Protein AF-A0A914UA90-F1 (afdb_monomer)

Secondary structure (DSSP, 8-state):
---------EE---TT-PPPP--STTTTT--HHHHHHHHHTT--S--HHHHHHHHHHHTT----EE---SHHHHHHHHHHHHHHHHHHHHTT---GGG-----

Structure (mmCIF, N/CA/C/O backbone):
data_AF-A0A914UA90-F1
#
_entry.id   AF-A0A914UA90-F1
#
loop_
_atom_site.group_PDB
_atom_site.id
_atom_site.type_symbol
_atom_site.label_atom_id
_atom_site.label_alt_id
_atom_site.label_comp_id
_atom_site.label_asym_id
_atom_site.label_entity_id
_atom_site.label_seq_id
_atom_site.pdbx_PDB_ins_code
_atom_site.Cartn_x
_atom_site.Cartn_y
_atom_site.Cartn_z
_atom_site.occupancy
_atom_site.B_iso_or_equiv
_atom_site.auth_seq_id
_atom_site.auth_comp_id
_atom_site.auth_asym_id
_atom_site.auth_atom_id
_atom_site.pdbx_PDB_model_num
ATOM 1 N N . MET A 1 1 ? 29.718 -12.214 -14.346 1.00 36.41 1 MET A N 1
ATOM 2 C CA . MET A 1 1 ? 28.837 -11.030 -14.385 1.00 36.41 1 MET A CA 1
ATOM 3 C C . MET A 1 1 ? 27.425 -11.565 -14.337 1.00 36.41 1 MET A C 1
ATOM 5 O O . MET A 1 1 ? 27.099 -12.407 -15.158 1.00 36.41 1 MET A O 1
ATOM 9 N N . SER A 1 2 ? 26.697 -11.234 -13.278 1.00 39.69 2 SER A N 1
ATOM 10 C CA . SER A 1 2 ? 25.425 -11.845 -12.895 1.00 39.69 2 SER A CA 1
ATOM 11 C C . SER A 1 2 ? 24.337 -11.504 -13.910 1.00 39.69 2 SER A C 1
ATOM 13 O O . SER A 1 2 ? 24.147 -10.327 -14.212 1.00 39.69 2 SER A O 1
ATOM 15 N N . ASP A 1 3 ? 23.655 -12.524 -14.425 1.00 37.38 3 ASP A N 1
ATOM 16 C CA . ASP A 1 3 ? 22.508 -12.375 -15.316 1.00 37.38 3 ASP A CA 1
ATOM 17 C C . ASP A 1 3 ? 21.419 -11.526 -14.652 1.00 37.38 3 ASP A C 1
ATOM 19 O O . ASP A 1 3 ? 20.883 -11.871 -13.598 1.00 37.38 3 ASP A O 1
ATOM 23 N N . ASN A 1 4 ? 21.077 -10.419 -15.312 1.00 40.25 4 ASN A N 1
ATOM 24 C CA . ASN A 1 4 ? 19.836 -9.684 -15.110 1.00 40.25 4 ASN A CA 1
ATOM 25 C C . ASN A 1 4 ? 18.681 -10.517 -15.685 1.00 40.25 4 ASN A C 1
ATOM 27 O O . ASN A 1 4 ? 18.121 -10.180 -16.730 1.00 40.25 4 ASN A O 1
ATOM 31 N N . SER A 1 5 ? 18.304 -11.607 -15.017 1.00 40.19 5 SER A N 1
ATOM 32 C CA . SER A 1 5 ? 16.987 -12.195 -15.235 1.00 40.19 5 SER A CA 1
ATOM 33 C C . SER A 1 5 ? 15.954 -11.223 -14.668 1.00 40.19 5 SER A C 1
ATOM 35 O O . SER A 1 5 ? 15.599 -11.251 -13.491 1.00 40.19 5 SER A O 1
ATOM 37 N N . GLY A 1 6 ? 15.516 -10.294 -15.522 1.00 39.53 6 GLY A N 1
ATOM 38 C CA . GLY A 1 6 ? 14.348 -9.469 -15.275 1.00 39.53 6 GLY A CA 1
ATOM 39 C C . GLY A 1 6 ? 13.216 -10.384 -14.834 1.00 39.53 6 GLY A C 1
ATOM 40 O O . GLY A 1 6 ? 12.756 -11.228 -15.603 1.00 39.53 6 GLY A O 1
ATOM 41 N N . ALA A 1 7 ? 12.821 -10.267 -13.568 1.00 43.25 7 ALA A N 1
ATOM 42 C CA . ALA A 1 7 ? 11.618 -10.900 -13.071 1.00 43.25 7 ALA A CA 1
ATOM 43 C C . ALA A 1 7 ? 10.460 -10.303 -13.874 1.00 43.25 7 ALA A C 1
ATOM 45 O O . ALA A 1 7 ? 10.009 -9.193 -13.595 1.00 43.25 7 ALA A O 1
ATOM 46 N N . ASN A 1 8 ? 10.062 -11.000 -14.939 1.00 49.91 8 ASN A N 1
ATOM 47 C CA . ASN A 1 8 ? 8.948 -10.621 -15.787 1.00 49.91 8 ASN A CA 1
ATOM 48 C C . ASN A 1 8 ? 7.698 -10.609 -14.911 1.00 49.91 8 ASN A C 1
ATOM 50 O O . ASN A 1 8 ? 7.177 -11.664 -14.549 1.00 49.91 8 ASN A O 1
ATOM 54 N N . PHE A 1 9 ? 7.249 -9.410 -14.546 1.00 55.19 9 PHE A N 1
ATOM 55 C CA . PHE A 1 9 ? 5.932 -9.214 -13.970 1.00 55.19 9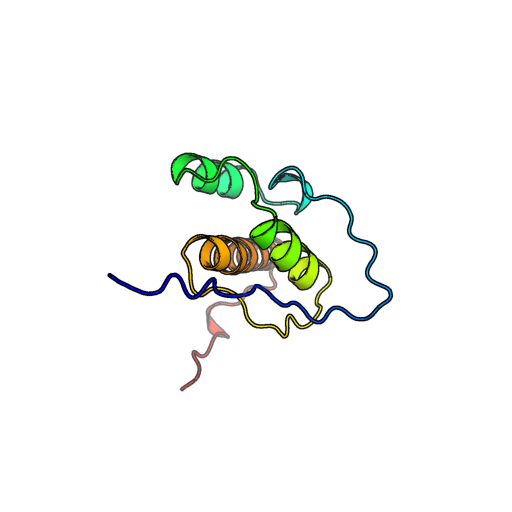 PHE A CA 1
ATOM 56 C C . PHE A 1 9 ? 4.908 -9.604 -15.039 1.00 55.19 9 PHE A C 1
ATOM 58 O O . PHE A 1 9 ? 4.719 -8.888 -16.019 1.00 55.19 9 PHE A O 1
ATOM 65 N N . GLN A 1 10 ? 4.307 -10.781 -14.884 1.00 55.31 10 GLN A N 1
ATOM 66 C CA . GLN A 1 10 ? 3.201 -11.241 -15.716 1.00 55.31 10 GLN A CA 1
ATOM 67 C C . GLN A 1 10 ? 1.995 -11.442 -14.818 1.00 55.31 10 GLN A C 1
ATOM 69 O O . GLN A 1 10 ? 1.962 -12.361 -13.992 1.00 55.31 10 GLN A O 1
ATOM 74 N N . LEU A 1 11 ? 1.021 -10.559 -14.995 1.00 58.53 11 LEU A N 1
ATOM 75 C CA . LEU A 1 11 ? -0.273 -10.652 -14.358 1.00 58.53 11 LEU A CA 1
ATOM 76 C C . LEU A 1 11 ? -1.272 -11.214 -15.363 1.00 58.53 11 LEU A C 1
ATOM 78 O O . LEU A 1 11 ? -1.441 -10.645 -16.438 1.00 58.53 11 LEU A O 1
ATOM 82 N N . HIS A 1 12 ? -1.903 -12.338 -15.024 1.00 59.72 12 HIS A N 1
ATOM 83 C CA . HIS A 1 12 ? -3.078 -12.795 -15.757 1.00 59.72 12 HIS A CA 1
ATOM 84 C C . HIS A 1 12 ? -4.278 -12.103 -15.122 1.00 59.72 12 HIS A C 1
ATOM 86 O O . HIS A 1 12 ? -4.681 -12.427 -14.007 1.00 59.72 12 HIS A O 1
ATOM 92 N N . LEU A 1 13 ? -4.765 -11.081 -15.810 1.00 57.22 13 LEU A N 1
ATOM 93 C CA . LEU A 1 13 ? -6.002 -10.392 -15.489 1.00 57.22 13 LEU A CA 1
ATOM 94 C C . LEU A 1 13 ? -7.057 -10.922 -16.453 1.00 57.22 13 LEU A C 1
ATOM 96 O O . LEU A 1 13 ? -6.760 -11.063 -17.639 1.00 57.22 13 LEU A O 1
ATOM 100 N N . ASP A 1 14 ? -8.257 -11.226 -15.961 1.00 58.19 14 ASP A N 1
ATOM 101 C CA . ASP A 1 14 ? -9.385 -11.518 -16.849 1.00 58.19 14 ASP A CA 1
ATOM 102 C C . ASP A 1 14 ? -9.590 -10.323 -17.803 1.00 58.19 14 ASP A C 1
ATOM 104 O O . ASP A 1 14 ? -9.451 -9.169 -17.383 1.00 58.19 14 ASP A O 1
ATOM 108 N N . GLU A 1 15 ? -9.872 -10.601 -19.081 1.00 53.06 15 GLU A N 1
ATOM 109 C CA . GLU A 1 15 ? -9.752 -9.671 -20.226 1.00 53.06 15 GLU A CA 1
ATOM 110 C C . GLU A 1 15 ? -10.620 -8.390 -20.144 1.00 53.06 15 GLU A C 1
ATOM 112 O O . GLU A 1 15 ? -10.423 -7.476 -20.940 1.00 53.06 15 GLU A O 1
ATOM 117 N N . ASP A 1 16 ? -11.489 -8.265 -19.137 1.00 54.47 16 ASP A N 1
ATOM 118 C CA . ASP A 1 16 ? -12.416 -7.139 -18.933 1.00 54.47 16 ASP A CA 1
ATOM 119 C C . ASP A 1 16 ? -12.016 -6.196 -17.774 1.00 54.47 16 ASP A C 1
ATOM 121 O O . ASP A 1 16 ? -12.844 -5.471 -17.217 1.00 54.47 16 ASP A O 1
ATOM 125 N N . CYS A 1 17 ? -10.751 -6.209 -17.341 1.00 53.06 17 CYS A N 1
ATOM 126 C CA . CYS A 1 17 ? -10.288 -5.313 -16.279 1.00 53.06 17 CYS A CA 1
ATOM 127 C C . CYS A 1 17 ? -10.008 -3.896 -16.808 1.00 53.06 17 CYS A C 1
ATOM 129 O O . CYS A 1 17 ? -8.891 -3.593 -17.227 1.00 53.06 17 CYS A O 1
ATOM 131 N N . GLU A 1 18 ? -10.994 -3.004 -16.721 1.00 58.19 18 GLU A N 1
ATOM 132 C CA . GLU A 1 18 ? -10.731 -1.562 -16.741 1.00 58.19 18 GLU A CA 1
ATOM 133 C C .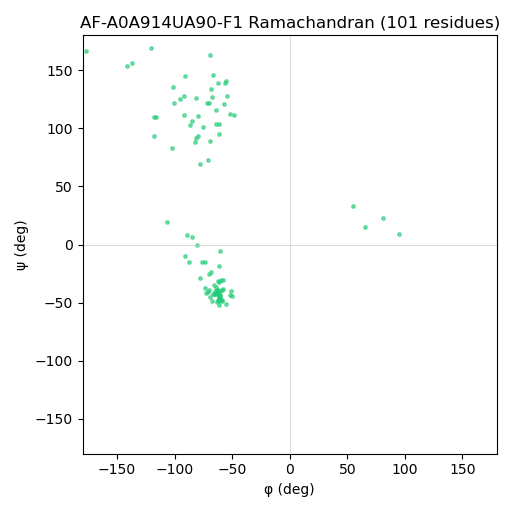 GLU A 1 18 ? -10.087 -1.167 -15.403 1.00 58.19 18 GLU A C 1
ATOM 135 O O . GLU A 1 18 ? -10.647 -1.449 -14.342 1.00 58.19 18 GLU A O 1
ATOM 140 N N . PHE A 1 19 ? -8.882 -0.587 -15.463 1.00 64.19 19 PHE A N 1
ATOM 141 C CA . PHE A 1 19 ? -8.166 -0.086 -14.290 1.00 64.19 19 PHE A CA 1
ATOM 142 C C . PHE A 1 19 ? -8.443 1.403 -14.115 1.00 64.19 19 PHE A C 1
ATOM 144 O O . PHE A 1 19 ? -8.178 2.184 -15.034 1.00 64.19 19 PHE A O 1
ATOM 151 N N . GLU A 1 20 ? -8.927 1.807 -12.942 1.00 67.19 20 GLU A N 1
ATOM 152 C CA . GLU A 1 20 ? -8.921 3.226 -12.581 1.00 67.19 20 GLU A CA 1
ATOM 153 C C . GLU A 1 20 ? -7.524 3.597 -12.059 1.00 67.19 20 GLU A C 1
ATOM 155 O O . GLU A 1 20 ? -7.008 2.944 -11.151 1.00 67.19 20 GLU A O 1
ATOM 160 N N . PRO A 1 21 ? -6.864 4.625 -12.617 1.00 66.06 21 PRO A N 1
ATOM 161 C CA . PRO A 1 21 ? -5.496 4.942 -12.232 1.00 66.06 21 PRO A CA 1
ATOM 162 C C . PRO A 1 21 ? -5.416 5.362 -10.757 1.00 66.06 21 PRO A C 1
ATOM 164 O O . PRO A 1 21 ? -5.939 6.400 -10.360 1.00 66.06 21 PRO A O 1
ATOM 167 N N . LEU A 1 22 ? -4.706 4.561 -9.958 1.00 83.44 22 LEU A N 1
ATOM 168 C CA . LEU A 1 22 ? -4.331 4.879 -8.579 1.00 83.44 22 LEU A CA 1
ATOM 169 C C . LEU A 1 22 ? -3.081 5.778 -8.588 1.00 83.44 22 LEU A C 1
ATOM 171 O O . LEU A 1 22 ? -1.949 5.290 -8.552 1.00 83.44 22 LEU A O 1
ATOM 175 N N . GLU A 1 23 ? -3.256 7.096 -8.658 1.00 86.06 23 GLU A N 1
ATOM 176 C CA . GLU A 1 23 ? -2.142 8.054 -8.696 1.00 86.06 23 GLU A CA 1
ATOM 177 C C . GLU A 1 23 ? -1.520 8.293 -7.312 1.00 86.06 23 GLU A C 1
ATOM 179 O O . GLU A 1 23 ? -0.323 8.595 -7.190 1.00 86.06 23 GLU A O 1
ATOM 184 N N . GLU A 1 24 ? -2.319 8.147 -6.255 1.00 91.19 24 GLU A N 1
ATOM 185 C CA . GLU A 1 24 ? -1.930 8.350 -4.866 1.00 91.19 24 GLU A CA 1
ATOM 186 C C . GLU A 1 24 ? -2.477 7.250 -3.948 1.00 91.19 24 GLU A C 1
ATOM 188 O O . GLU A 1 24 ? -3.500 6.622 -4.197 1.00 91.19 24 GLU A O 1
ATOM 193 N N . TYR A 1 25 ? -1.829 7.040 -2.797 1.00 90.00 25 TYR A N 1
ATOM 194 C CA . TYR A 1 25 ? -2.340 6.109 -1.778 1.00 90.00 25 TYR A CA 1
ATOM 195 C C . TYR A 1 25 ? -3.714 6.513 -1.218 1.00 90.00 25 TYR A C 1
ATOM 197 O O . TYR A 1 25 ? -4.405 5.686 -0.623 1.00 90.00 25 TYR A O 1
ATOM 205 N N . ASN A 1 26 ? -4.107 7.775 -1.396 1.00 89.38 26 ASN A N 1
ATOM 206 C CA . ASN A 1 26 ? -5.419 8.265 -0.999 1.00 89.38 26 ASN A CA 1
ATOM 207 C C . ASN A 1 26 ? -6.544 7.703 -1.885 1.00 89.38 26 ASN A C 1
ATOM 209 O O . ASN A 1 26 ? -7.659 7.540 -1.397 1.00 89.38 26 ASN A O 1
ATOM 213 N N . ASP A 1 27 ? -6.242 7.322 -3.128 1.00 88.69 27 ASP A N 1
ATOM 214 C CA . ASP A 1 27 ? -7.221 6.764 -4.072 1.00 88.69 27 ASP A CA 1
ATOM 215 C C . ASP A 1 27 ? -7.695 5.368 -3.632 1.00 88.69 27 ASP A C 1
ATOM 217 O O . ASP A 1 27 ? -8.814 4.951 -3.913 1.00 88.69 27 ASP A O 1
ATOM 221 N N . VAL A 1 28 ? -6.884 4.671 -2.825 1.00 87.44 28 VAL A N 1
ATOM 222 C CA . VAL A 1 28 ? -7.241 3.395 -2.176 1.00 87.44 28 VAL A CA 1
ATOM 223 C C . VAL A 1 28 ? -8.181 3.603 -0.973 1.00 87.44 28 VAL A C 1
ATOM 225 O O . VAL A 1 28 ? -8.778 2.656 -0.458 1.00 87.44 28 VAL A O 1
ATOM 228 N N . GLY A 1 29 ? -8.306 4.840 -0.481 1.00 89.56 29 GLY A N 1
ATOM 229 C CA . GLY A 1 29 ? -9.033 5.173 0.745 1.00 89.56 29 GLY A CA 1
ATOM 230 C C . GLY A 1 29 ? -8.232 4.926 2.027 1.00 89.56 29 GLY A C 1
ATOM 231 O O . GLY A 1 29 ? -8.820 4.735 3.095 1.00 89.56 29 GLY A O 1
ATOM 232 N N . TYR A 1 30 ? -6.897 4.899 1.948 1.00 91.94 30 TYR A N 1
ATOM 233 C CA . TYR A 1 30 ? -6.048 4.738 3.128 1.00 91.94 30 TYR A CA 1
ATOM 234 C C . TYR A 1 30 ? -6.228 5.894 4.124 1.00 91.94 30 TYR A C 1
ATOM 236 O O . TYR A 1 30 ? -6.285 7.057 3.729 1.00 91.94 30 TYR A O 1
ATOM 244 N N . PRO A 1 31 ? -6.263 5.615 5.442 1.00 90.56 31 PRO A N 1
ATOM 245 C CA . PRO A 1 31 ? -6.295 6.672 6.442 1.00 90.56 31 PRO A CA 1
ATOM 246 C C . PRO A 1 31 ? -4.980 7.463 6.429 1.00 90.56 31 PRO A C 1
ATOM 248 O O . PRO A 1 31 ? -3.906 6.880 6.271 1.00 90.56 31 PRO A O 1
ATOM 251 N N . MET A 1 32 ? -5.048 8.771 6.697 1.00 90.00 32 MET A N 1
ATOM 252 C CA . MET A 1 32 ? -3.882 9.670 6.660 1.00 90.00 32 MET A CA 1
ATOM 253 C C . MET A 1 32 ? -2.682 9.164 7.470 1.00 90.00 32 MET A C 1
ATOM 255 O O . MET A 1 32 ? -1.562 9.207 6.979 1.00 90.00 32 MET A O 1
ATOM 259 N N . GLY A 1 33 ? -2.902 8.582 8.655 1.00 91.12 33 GLY A N 1
ATOM 260 C CA . GLY A 1 33 ? -1.806 8.025 9.457 1.00 91.12 33 GLY A CA 1
ATOM 261 C C . GLY A 1 33 ? -1.057 6.866 8.780 1.00 91.12 33 GLY A C 1
ATOM 262 O O . GLY A 1 33 ? 0.145 6.714 8.979 1.00 91.12 33 GLY A O 1
ATOM 263 N N . LEU A 1 34 ? -1.732 6.061 7.949 1.00 92.75 34 LEU A N 1
ATOM 264 C CA . LEU A 1 34 ? -1.072 5.029 7.142 1.00 92.75 34 LEU A CA 1
ATOM 265 C C . LEU A 1 34 ? -0.287 5.659 5.984 1.00 92.75 34 LEU A C 1
ATOM 267 O O . LEU A 1 34 ? 0.851 5.263 5.739 1.00 92.75 34 LEU A O 1
ATOM 271 N N . ILE A 1 35 ? -0.862 6.663 5.316 1.00 93.50 35 ILE A N 1
ATOM 272 C CA . I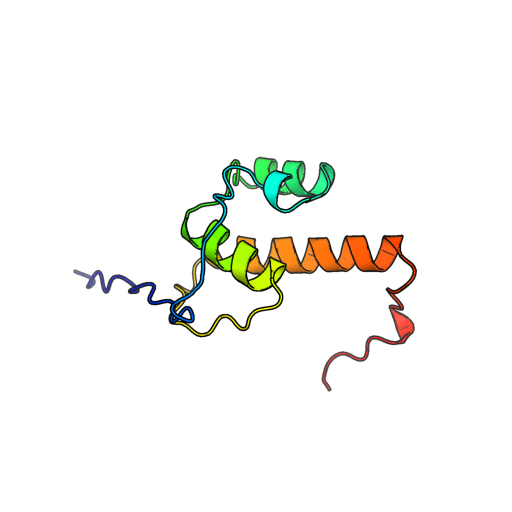LE A 1 35 ? -0.200 7.408 4.233 1.00 93.50 35 ILE A CA 1
ATOM 273 C C . ILE A 1 35 ? 1.073 8.096 4.747 1.00 93.50 35 ILE A C 1
ATOM 275 O O . ILE A 1 35 ? 2.120 8.024 4.103 1.00 93.50 35 ILE A O 1
ATOM 279 N N . ASP A 1 36 ? 1.024 8.713 5.925 1.00 94.06 36 ASP A N 1
ATOM 280 C CA . ASP A 1 36 ? 2.177 9.386 6.525 1.00 94.06 36 ASP A CA 1
ATOM 2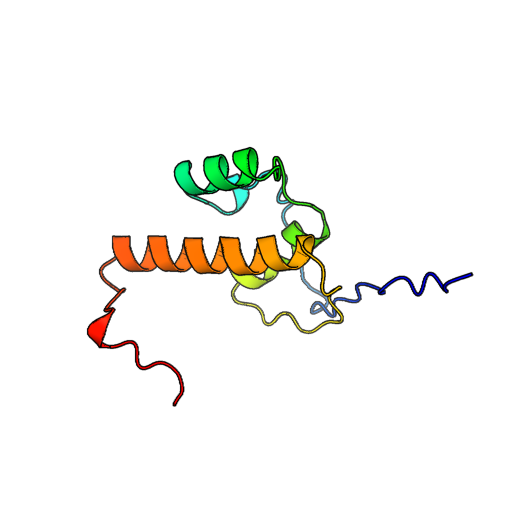81 C C . ASP A 1 36 ? 3.294 8.397 6.879 1.00 94.06 36 ASP A C 1
ATOM 283 O O . ASP A 1 36 ? 4.463 8.670 6.606 1.00 94.06 36 ASP A O 1
ATOM 287 N N . ASN A 1 37 ? 2.951 7.212 7.397 1.00 94.00 37 ASN A N 1
ATOM 288 C CA . ASN A 1 37 ? 3.927 6.147 7.643 1.00 94.00 37 ASN A CA 1
ATOM 289 C C . ASN A 1 37 ? 4.581 5.650 6.343 1.00 94.00 37 ASN A C 1
ATOM 291 O O . ASN A 1 37 ? 5.793 5.432 6.308 1.00 94.00 37 ASN A O 1
ATOM 295 N N . LEU A 1 38 ? 3.805 5.503 5.263 1.00 93.75 38 LEU A N 1
ATOM 296 C CA . LEU A 1 38 ? 4.335 5.143 3.943 1.00 93.75 38 LEU A CA 1
ATOM 297 C C . LEU A 1 38 ? 5.312 6.210 3.433 1.00 93.75 38 LEU A C 1
ATOM 299 O O . LEU A 1 38 ? 6.428 5.876 3.029 1.00 93.75 38 LEU A O 1
ATOM 303 N N . ARG A 1 39 ? 4.951 7.494 3.545 1.00 93.94 39 ARG A N 1
ATOM 304 C CA . ARG A 1 39 ? 5.812 8.625 3.163 1.00 93.94 39 ARG A CA 1
ATOM 305 C C . ARG A 1 39 ? 7.109 8.665 3.970 1.00 93.94 39 ARG A C 1
ATOM 307 O O . ARG A 1 39 ? 8.176 8.801 3.378 1.00 93.94 39 ARG A O 1
ATOM 314 N N . GLN A 1 40 ? 7.041 8.484 5.291 1.00 93.94 40 GLN A N 1
ATOM 315 C CA . GLN A 1 40 ? 8.223 8.417 6.164 1.00 93.94 40 GLN A CA 1
ATOM 316 C C . GLN A 1 40 ? 9.149 7.246 5.808 1.00 93.94 40 GLN A C 1
ATOM 318 O O . GLN A 1 40 ? 10.367 7.360 5.930 1.00 93.94 40 GLN A O 1
ATOM 323 N N . ALA A 1 41 ? 8.589 6.138 5.321 1.00 90.56 41 ALA A N 1
ATOM 324 C CA . ALA A 1 41 ? 9.348 4.981 4.854 1.00 90.56 41 ALA A CA 1
ATOM 325 C C . ALA A 1 41 ? 9.912 5.132 3.422 1.00 90.56 41 ALA A C 1
ATOM 327 O O . ALA A 1 41 ? 10.594 4.218 2.942 1.00 90.56 41 ALA A O 1
ATOM 328 N N . GLY A 1 42 ? 9.661 6.268 2.759 1.00 93.38 42 GLY A N 1
ATOM 329 C CA . GLY A 1 42 ? 10.140 6.587 1.411 1.00 93.38 42 GLY A CA 1
ATOM 330 C C . GLY A 1 42 ? 9.159 6.260 0.281 1.00 93.38 42 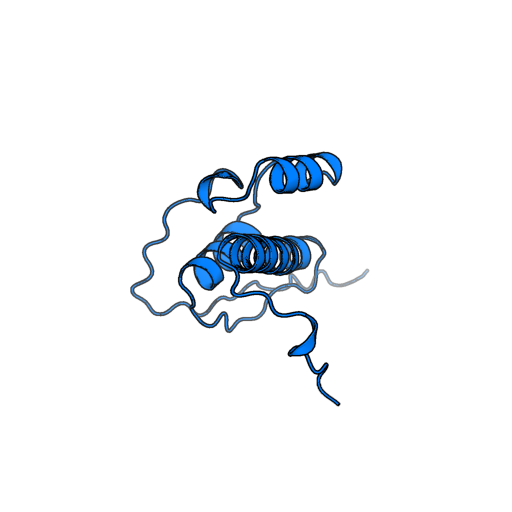GLY A C 1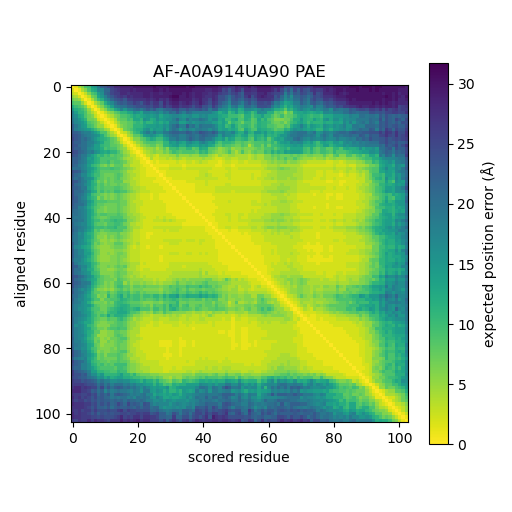
ATOM 331 O O . GLY A 1 42 ? 9.528 6.358 -0.886 1.00 93.38 42 GLY A O 1
ATOM 332 N N . PHE A 1 43 ? 7.916 5.892 0.596 1.00 91.75 43 PHE A N 1
ATOM 333 C CA . PHE A 1 43 ? 6.876 5.556 -0.380 1.00 91.75 43 PHE A CA 1
ATOM 334 C C . PHE A 1 43 ? 5.901 6.725 -0.531 1.00 91.75 43 PHE A C 1
ATOM 336 O O . PHE A 1 43 ? 4.853 6.775 0.108 1.00 91.75 43 PHE A O 1
ATOM 343 N N . ALA A 1 44 ? 6.268 7.705 -1.358 1.00 89.69 44 ALA A N 1
ATOM 344 C CA . ALA A 1 44 ? 5.458 8.908 -1.554 1.00 89.69 44 ALA A CA 1
ATOM 345 C C . ALA A 1 44 ? 4.197 8.661 -2.401 1.00 89.69 44 ALA A C 1
ATOM 347 O O . ALA A 1 44 ? 3.151 9.248 -2.122 1.00 89.69 44 ALA A O 1
ATOM 348 N N . LYS A 1 4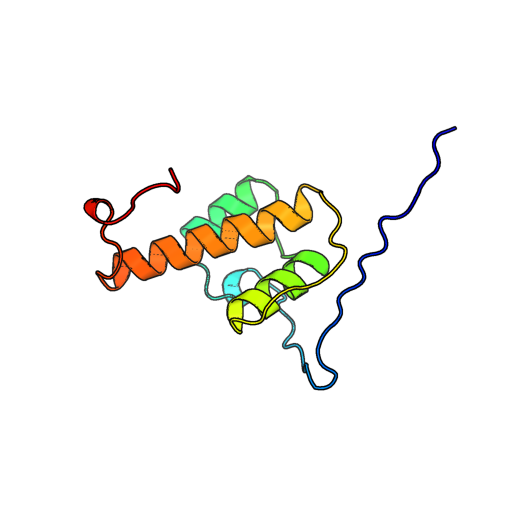5 ? 4.308 7.798 -3.419 1.00 92.00 45 LYS A N 1
ATOM 349 C CA . LYS A 1 45 ? 3.244 7.414 -4.357 1.00 92.00 45 LYS A CA 1
ATOM 350 C C . LYS A 1 45 ? 3.337 5.918 -4.680 1.00 92.00 45 LYS A C 1
ATOM 352 O O . LYS A 1 45 ? 4.440 5.371 -4.570 1.00 92.00 45 LYS A O 1
ATOM 357 N N . PRO A 1 46 ? 2.224 5.262 -5.045 1.00 92.12 46 PRO A N 1
ATOM 358 C CA . PRO A 1 46 ? 2.253 3.866 -5.443 1.00 92.12 46 PRO A CA 1
ATOM 359 C C . PRO A 1 46 ? 2.980 3.704 -6.785 1.00 92.12 46 PRO A C 1
ATOM 361 O O . PRO A 1 46 ? 2.729 4.447 -7.736 1.00 92.12 46 PRO A O 1
ATOM 364 N N . THR A 1 47 ? 3.886 2.732 -6.877 1.00 90.12 47 THR A N 1
ATOM 365 C CA . THR A 1 47 ? 4.475 2.325 -8.163 1.00 90.12 47 THR A CA 1
ATOM 366 C C . THR A 1 47 ? 3.429 1.626 -9.026 1.00 90.12 47 THR A C 1
ATOM 368 O O . THR A 1 47 ? 2.438 1.125 -8.503 1.00 90.12 47 THR A O 1
ATOM 371 N N . PHE A 1 48 ? 3.667 1.503 -10.334 1.00 84.44 48 PHE A N 1
ATOM 372 C CA . PHE A 1 48 ? 2.772 0.752 -11.226 1.00 84.44 48 PHE A CA 1
ATOM 373 C C . PHE A 1 48 ? 2.442 -0.651 -10.684 1.00 84.44 48 PHE A C 1
ATOM 375 O O . PHE A 1 48 ? 1.281 -1.044 -10.639 1.00 84.44 48 PHE A O 1
ATOM 382 N N . LEU A 1 49 ? 3.453 -1.369 -10.181 1.00 83.62 49 LEU A N 1
ATOM 383 C CA . LEU A 1 49 ? 3.270 -2.688 -9.577 1.00 83.62 49 LEU A CA 1
ATOM 384 C C . LEU A 1 49 ? 2.334 -2.640 -8.362 1.00 83.62 49 LEU A C 1
ATOM 386 O O . LEU A 1 49 ? 1.440 -3.475 -8.224 1.00 83.62 49 LEU A O 1
ATOM 390 N N . GLN A 1 50 ? 2.534 -1.664 -7.478 1.00 88.75 50 GLN A N 1
ATOM 391 C CA . GLN A 1 50 ? 1.686 -1.486 -6.306 1.00 88.75 50 GLN A CA 1
ATOM 392 C C . GLN A 1 50 ? 0.257 -1.128 -6.703 1.00 88.75 50 GLN A C 1
ATOM 394 O O . GLN A 1 50 ? -0.662 -1.707 -6.139 1.00 88.75 50 GLN A O 1
ATOM 399 N N . GLN A 1 51 ? 0.060 -0.248 -7.687 1.00 88.00 51 GLN A N 1
ATOM 400 C CA . GLN A 1 51 ? -1.265 0.112 -8.199 1.00 88.00 51 GLN A CA 1
ATOM 401 C C . GLN A 1 51 ? -2.028 -1.139 -8.643 1.00 88.00 51 GLN A C 1
ATOM 403 O O . GLN A 1 51 ? -3.121 -1.400 -8.147 1.00 88.00 51 GLN A O 1
ATOM 408 N N . THR A 1 52 ? -1.410 -1.988 -9.471 1.00 82.12 52 THR A N 1
ATOM 409 C CA . THR A 1 52 ? -2.067 -3.207 -9.957 1.00 82.12 52 THR A CA 1
ATOM 410 C C . THR A 1 52 ? -2.430 -4.166 -8.819 1.00 82.12 52 THR A C 1
ATOM 412 O O . THR A 1 52 ? -3.535 -4.709 -8.786 1.00 82.12 52 THR A O 1
ATOM 415 N N . ILE A 1 53 ? -1.517 -4.367 -7.862 1.00 85.88 53 ILE A N 1
ATOM 416 C CA . ILE A 1 53 ? -1.754 -5.229 -6.695 1.00 85.88 53 ILE A CA 1
ATOM 417 C C . ILE A 1 53 ? -2.900 -4.674 -5.834 1.00 85.88 53 ILE A C 1
ATOM 419 O O . ILE A 1 53 ? -3.820 -5.412 -5.473 1.00 85.88 53 ILE A O 1
ATOM 423 N N . LEU A 1 54 ? -2.850 -3.380 -5.509 1.00 88.88 54 LEU A N 1
ATOM 424 C CA . LEU A 1 54 ? -3.826 -2.696 -4.660 1.00 88.88 54 LEU A CA 1
ATOM 425 C C . LEU A 1 54 ? -5.215 -2.698 -5.287 1.00 88.88 54 LEU A C 1
ATOM 427 O O . LEU A 1 54 ? -6.194 -2.932 -4.584 1.00 88.88 54 LEU A O 1
ATOM 431 N N . GLU A 1 55 ? -5.305 -2.526 -6.599 1.00 84.94 55 GLU A N 1
ATOM 432 C CA . GLU A 1 55 ? -6.575 -2.565 -7.308 1.00 84.94 55 GLU A CA 1
ATOM 433 C C . GLU A 1 55 ? -7.179 -3.974 -7.372 1.00 84.94 55 GLU A C 1
ATOM 435 O O . GLU A 1 55 ? -8.388 -4.148 -7.189 1.00 84.94 55 GLU A O 1
ATOM 440 N N . CYS A 1 56 ? -6.354 -5.007 -7.568 1.00 81.38 56 CYS A N 1
ATOM 441 C CA . CYS A 1 56 ? -6.821 -6.393 -7.506 1.00 81.38 56 CYS A CA 1
ATOM 442 C C . CYS A 1 56 ? -7.385 -6.723 -6.120 1.00 81.38 56 CYS A C 1
ATOM 444 O O . CYS A 1 56 ? -8.495 -7.249 -6.011 1.00 81.38 56 CYS A O 1
ATOM 446 N N . MET A 1 57 ? -6.658 -6.363 -5.059 1.00 85.44 57 MET A N 1
ATOM 447 C CA . MET A 1 57 ? -7.104 -6.597 -3.684 1.00 85.44 57 MET A CA 1
ATOM 448 C C . MET A 1 57 ? -8.333 -5.754 -3.324 1.00 85.44 57 MET A C 1
ATOM 450 O O . MET A 1 57 ? -9.282 -6.289 -2.753 1.00 85.44 57 MET A O 1
ATOM 454 N N . GLY A 1 58 ? -8.354 -4.475 -3.716 1.00 83.56 58 GLY A N 1
ATOM 455 C CA . GLY A 1 58 ? -9.483 -3.553 -3.554 1.00 83.56 58 GLY A CA 1
ATOM 456 C C . GLY A 1 58 ? -10.788 -4.121 -4.104 1.00 83.56 58 GLY A C 1
ATOM 457 O O . GLY A 1 58 ? -11.817 -4.098 -3.429 1.00 83.56 58 GLY A O 1
ATOM 458 N N . ASN A 1 59 ? -10.707 -4.733 -5.284 1.00 8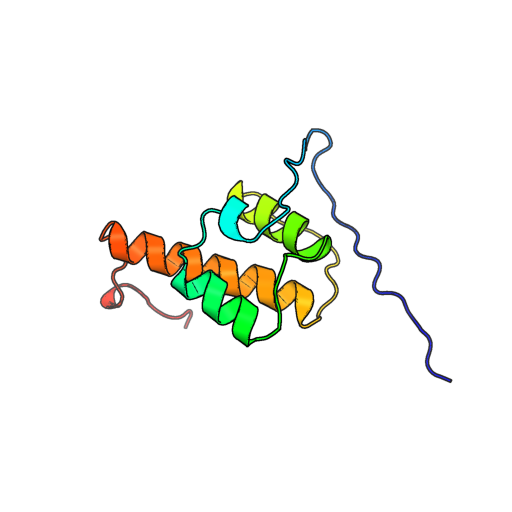0.06 59 ASN A N 1
ATOM 459 C CA . ASN A 1 59 ? -11.824 -5.386 -5.962 1.00 80.06 59 ASN A CA 1
ATOM 460 C C . ASN A 1 59 ? -12.076 -6.837 -5.507 1.00 80.06 59 ASN A C 1
ATOM 462 O O . ASN A 1 59 ? -12.914 -7.523 -6.088 1.00 80.06 59 ASN A O 1
ATOM 466 N N . LYS A 1 60 ? -11.376 -7.321 -4.470 1.00 78.44 60 LYS A N 1
ATOM 467 C CA . LYS A 1 60 ? -11.460 -8.700 -3.946 1.00 78.44 60 LYS A CA 1
ATOM 468 C C . LYS A 1 60 ? -11.199 -9.777 -5.005 1.00 78.44 60 LYS A C 1
ATOM 470 O O . LYS A 1 60 ? -11.772 -10.865 -4.947 1.00 78.44 60 LYS A O 1
ATOM 475 N N . ARG A 1 61 ? -10.331 -9.476 -5.969 1.00 75.12 61 ARG A N 1
ATOM 476 C CA . ARG A 1 61 ? -9.931 -10.398 -7.032 1.00 75.12 61 ARG A CA 1
ATOM 477 C C . ARG A 1 61 ? -8.699 -11.189 -6.611 1.00 75.12 61 ARG A C 1
ATOM 479 O O . ARG A 1 61 ? -7.822 -10.682 -5.909 1.00 75.12 61 ARG A O 1
ATOM 486 N N . CYS A 1 62 ? -8.629 -12.445 -7.043 1.00 68.00 62 CYS A N 1
ATOM 487 C CA . CYS A 1 62 ? -7.435 -13.256 -6.852 1.00 68.00 62 CYS A CA 1
ATOM 488 C C . CYS A 1 62 ? -6.314 -12.726 -7.747 1.00 68.00 62 CYS A C 1
ATOM 490 O O . CYS A 1 62 ? -6.452 -12.687 -8.965 1.00 68.00 62 CYS A O 1
ATOM 492 N N . LEU A 1 63 ? -5.192 -12.350 -7.138 1.00 70.31 63 LEU A N 1
ATOM 493 C CA . LEU A 1 63 ? -3.976 -12.030 -7.868 1.00 70.31 63 LEU A CA 1
ATOM 494 C C . LEU A 1 63 ? -3.215 -13.333 -8.138 1.00 70.31 63 LEU A C 1
ATOM 496 O O . LEU A 1 63 ? -2.629 -13.908 -7.220 1.00 70.31 63 LEU A O 1
ATOM 500 N N . VAL A 1 64 ? -3.228 -13.806 -9.384 1.00 69.56 64 VAL A N 1
ATOM 501 C CA . VAL A 1 64 ? -2.446 -14.973 -9.812 1.00 69.56 64 VAL A CA 1
ATOM 502 C C . VAL A 1 64 ? -1.427 -14.510 -10.847 1.00 69.56 64 VAL A C 1
ATOM 504 O O . VAL A 1 64 ? -1.773 -14.120 -11.960 1.00 69.56 64 VAL A O 1
ATOM 507 N N . GLY A 1 65 ? -0.150 -14.514 -10.474 1.00 67.56 65 GLY A N 1
ATOM 508 C CA . GLY A 1 65 ? 0.902 -14.046 -11.366 1.00 67.56 65 GLY A CA 1
ATOM 509 C C . GLY A 1 65 ? 2.299 -14.195 -10.789 1.00 67.56 65 GLY A C 1
ATOM 510 O O . GLY A 1 65 ? 2.487 -14.409 -9.590 1.00 67.56 65 GLY A O 1
ATOM 511 N N . ASN A 1 66 ? 3.288 -14.045 -11.666 1.00 70.31 66 ASN A N 1
ATOM 512 C CA . ASN A 1 66 ? 4.688 -13.964 -11.269 1.00 70.31 66 ASN A CA 1
ATOM 513 C C . ASN A 1 66 ? 4.981 -12.538 -10.811 1.00 70.31 66 ASN A C 1
ATOM 515 O O . ASN A 1 66 ? 5.314 -11.666 -11.612 1.00 70.31 66 ASN A O 1
ATOM 519 N N . VAL A 1 67 ? 4.828 -12.295 -9.511 1.00 67.88 67 VAL A N 1
ATOM 520 C CA . VAL A 1 67 ? 5.162 -11.008 -8.900 1.00 67.88 67 VAL A CA 1
ATOM 521 C C . VAL A 1 67 ? 6.611 -11.047 -8.413 1.00 67.88 67 VAL A C 1
ATOM 523 O O . VAL A 1 67 ? 6.972 -11.970 -7.677 1.00 67.88 67 VAL A O 1
ATOM 526 N N . PRO A 1 68 ? 7.460 -10.068 -8.780 1.00 71.25 68 PRO A N 1
ATOM 527 C CA . PRO A 1 68 ? 8.810 -9.981 -8.244 1.00 71.25 68 PRO A CA 1
ATOM 528 C C . PRO A 1 68 ? 8.782 -9.966 -6.713 1.00 71.25 68 PRO A C 1
ATOM 530 O O . PRO A 1 68 ? 8.094 -9.144 -6.106 1.00 71.25 68 PRO A O 1
ATOM 533 N N . HIS A 1 69 ? 9.551 -10.848 -6.072 1.00 70.94 69 HIS A N 1
ATOM 534 C CA . HIS A 1 69 ? 9.655 -10.884 -4.613 1.00 70.94 69 HIS A CA 1
ATOM 535 C C . HIS A 1 69 ? 10.583 -9.766 -4.114 1.00 70.94 69 HIS A C 1
ATOM 537 O O . HIS A 1 69 ? 11.705 -9.999 -3.660 1.00 70.94 69 HIS A O 1
ATOM 543 N N . ASN A 1 70 ? 10.126 -8.524 -4.239 1.00 81.38 70 ASN A N 1
ATOM 544 C CA . ASN A 1 70 ? 10.866 -7.331 -3.862 1.00 81.38 70 ASN A CA 1
ATOM 545 C C . ASN A 1 70 ? 10.113 -6.516 -2.798 1.00 81.38 70 ASN A C 1
ATOM 547 O O . ASN A 1 70 ? 8.944 -6.754 -2.487 1.00 81.38 70 ASN A O 1
ATOM 551 N N . ARG A 1 71 ? 10.816 -5.531 -2.232 1.00 82.44 71 ARG A N 1
ATOM 552 C CA . ARG A 1 71 ? 10.263 -4.614 -1.227 1.00 82.44 71 ARG A CA 1
ATOM 553 C C . ARG A 1 71 ? 9.033 -3.858 -1.746 1.00 82.44 71 ARG A C 1
ATOM 555 O O . ARG A 1 71 ? 8.154 -3.531 -0.961 1.00 82.44 71 ARG A O 1
ATOM 562 N N . ASP A 1 72 ? 8.970 -3.604 -3.049 1.00 84.75 72 ASP A N 1
ATOM 563 C CA . ASP A 1 72 ? 7.900 -2.837 -3.681 1.00 84.75 72 ASP A CA 1
ATOM 564 C C . ASP A 1 72 ? 6.553 -3.576 -3.635 1.00 84.75 72 ASP A C 1
ATOM 566 O O . ASP A 1 72 ? 5.563 -3.029 -3.151 1.00 84.75 72 ASP A O 1
ATOM 570 N N . ALA A 1 73 ? 6.540 -4.858 -4.016 1.00 85.88 73 ALA A N 1
ATOM 571 C CA . ALA A 1 73 ? 5.365 -5.722 -3.914 1.00 85.88 73 ALA A CA 1
ATOM 572 C C . ALA A 1 73 ? 4.930 -5.939 -2.455 1.00 85.88 73 ALA A C 1
ATOM 574 O O . ALA A 1 73 ? 3.742 -5.885 -2.138 1.00 85.88 73 ALA A O 1
ATOM 575 N N . GLN A 1 74 ? 5.893 -6.139 -1.546 1.00 89.75 74 GLN A N 1
ATOM 576 C CA . GLN A 1 74 ? 5.614 -6.325 -0.116 1.00 89.75 74 GLN A CA 1
ATOM 577 C C . GLN A 1 74 ? 4.866 -5.134 0.489 1.00 89.75 74 GLN A C 1
ATOM 579 O O . GLN A 1 74 ? 3.954 -5.331 1.289 1.00 89.75 74 GLN A O 1
ATOM 584 N N . VAL A 1 75 ? 5.214 -3.907 0.092 1.00 93.50 75 VAL A N 1
ATOM 585 C CA . VAL A 1 75 ? 4.533 -2.698 0.573 1.00 93.50 75 VAL A CA 1
ATOM 586 C C . VAL A 1 75 ? 3.064 -2.688 0.165 1.00 93.50 75 VAL A C 1
ATOM 588 O O . VAL A 1 75 ? 2.225 -2.370 1.008 1.00 93.50 75 VAL A O 1
ATOM 591 N N . ALA A 1 76 ? 2.721 -3.089 -1.063 1.00 90.69 76 ALA A N 1
ATOM 592 C CA . ALA A 1 76 ? 1.322 -3.173 -1.485 1.00 90.69 76 ALA A CA 1
ATOM 593 C C . ALA A 1 76 ? 0.529 -4.170 -0.626 1.00 90.69 76 ALA A C 1
ATOM 595 O O . ALA A 1 76 ? -0.485 -3.796 -0.038 1.00 90.69 76 ALA A O 1
ATOM 596 N N . TYR A 1 77 ? 1.022 -5.405 -0.476 1.00 89.31 77 TYR A N 1
ATOM 597 C CA . TYR A 1 77 ? 0.335 -6.433 0.315 1.00 89.31 77 TYR A CA 1
ATOM 598 C C . TYR A 1 77 ? 0.180 -6.039 1.788 1.00 89.31 77 TYR A C 1
ATOM 600 O O . TYR A 1 77 ? -0.907 -6.137 2.357 1.00 89.31 77 TYR A O 1
ATOM 608 N N . VAL A 1 78 ? 1.266 -5.575 2.414 1.00 93.06 78 VAL A N 1
ATOM 609 C CA . VAL A 1 78 ? 1.279 -5.250 3.846 1.00 93.06 78 VAL A CA 1
ATOM 610 C C . VAL A 1 78 ? 0.436 -4.011 4.133 1.00 93.06 78 VAL A C 1
ATOM 612 O O . VAL A 1 78 ? -0.354 -4.028 5.075 1.00 93.06 78 VAL A O 1
ATOM 615 N N . SER A 1 79 ? 0.560 -2.949 3.330 1.00 94.62 79 SER A N 1
ATOM 616 C CA . SER A 1 79 ? -0.231 -1.729 3.542 1.00 94.62 79 SER A CA 1
ATOM 617 C C . SER A 1 79 ? -1.731 -1.996 3.410 1.00 94.62 79 SER A C 1
ATOM 619 O O . SER A 1 79 ? -2.503 -1.518 4.242 1.00 94.62 79 SER A O 1
ATOM 621 N N . TYR A 1 80 ? -2.139 -2.834 2.453 1.00 92.88 80 TYR A N 1
ATOM 622 C CA . TYR A 1 80 ? -3.546 -3.173 2.263 1.00 92.88 80 TYR A CA 1
ATOM 623 C C . TYR A 1 80 ? -4.088 -4.057 3.391 1.00 92.88 80 TYR A C 1
ATOM 625 O O . TYR A 1 80 ? -5.176 -3.810 3.911 1.00 92.88 80 TYR A O 1
ATOM 633 N N . ALA A 1 81 ? -3.310 -5.043 3.851 1.00 91.19 81 ALA A N 1
ATOM 634 C CA . ALA A 1 81 ? -3.686 -5.861 5.004 1.00 91.19 81 ALA A CA 1
ATOM 635 C C . ALA A 1 81 ? -3.855 -5.016 6.281 1.00 91.19 81 ALA A C 1
ATOM 637 O O . ALA A 1 81 ? -4.799 -5.218 7.049 1.00 91.19 81 ALA A O 1
ATOM 638 N N . VAL A 1 82 ? -2.974 -4.031 6.497 1.00 91.56 82 VAL A N 1
ATOM 639 C CA . VAL A 1 82 ? -3.093 -3.070 7.605 1.00 91.56 82 VAL A CA 1
ATOM 640 C C . VAL A 1 82 ? -4.348 -2.209 7.448 1.00 91.56 82 VAL A C 1
ATOM 642 O O . VAL A 1 82 ? -5.069 -2.006 8.426 1.00 91.56 82 VAL A O 1
ATOM 645 N N . PHE A 1 83 ? -4.643 -1.733 6.239 1.00 92.00 83 PHE A N 1
ATOM 646 C CA . PHE A 1 83 ? -5.850 -0.962 5.951 1.00 92.00 83 PHE A CA 1
ATOM 647 C C . PHE A 1 83 ? -7.135 -1.738 6.275 1.00 92.00 83 PHE A C 1
ATOM 649 O O . PHE A 1 83 ? -7.988 -1.234 7.010 1.00 92.00 83 PHE A O 1
ATOM 656 N N . GLU A 1 84 ? -7.248 -2.987 5.820 1.00 88.19 84 GLU A N 1
ATOM 657 C CA . GLU A 1 84 ? -8.400 -3.840 6.130 1.00 88.19 84 GLU A CA 1
ATOM 658 C C . GLU A 1 84 ? -8.501 -4.143 7.635 1.00 88.19 84 GLU A C 1
ATOM 660 O 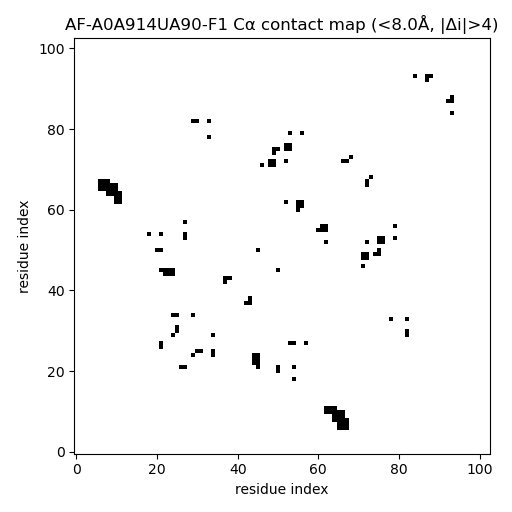O . GLU A 1 84 ? -9.598 -4.118 8.197 1.00 88.19 84 GLU A O 1
ATOM 665 N N . CYS A 1 85 ? -7.370 -4.314 8.334 1.00 86.75 85 CYS A N 1
ATOM 666 C CA . CYS A 1 85 ? -7.350 -4.419 9.798 1.00 86.75 85 CYS A CA 1
ATOM 667 C C . CYS A 1 85 ? -7.902 -3.159 10.489 1.00 86.75 85 CYS A C 1
ATOM 669 O O . CYS A 1 85 ? -8.680 -3.264 11.443 1.00 86.75 85 CYS A O 1
ATOM 671 N N . ILE A 1 86 ? -7.512 -1.963 10.033 1.00 85.69 86 ILE A N 1
ATOM 672 C CA . ILE A 1 86 ? -8.006 -0.688 10.578 1.00 85.69 86 ILE A CA 1
ATOM 673 C C . ILE A 1 86 ? -9.518 -0.574 10.359 1.00 85.69 86 ILE A C 1
ATOM 675 O O . ILE A 1 86 ? -10.251 -0.296 11.311 1.00 85.69 86 ILE A O 1
ATOM 679 N N . LYS A 1 87 ? -9.995 -0.859 9.141 1.00 84.69 87 LYS A N 1
ATOM 680 C CA . LYS A 1 87 ? -11.429 -0.860 8.820 1.00 84.69 87 LYS A CA 1
ATOM 681 C C . LYS A 1 87 ? -12.197 -1.841 9.695 1.00 84.69 87 LYS A C 1
ATOM 683 O O . LYS A 1 87 ? -13.198 -1.454 10.293 1.00 84.69 87 LYS A O 1
ATOM 688 N N . ALA A 1 88 ? -11.711 -3.075 9.842 1.00 81.94 88 ALA A N 1
ATOM 689 C CA . ALA A 1 88 ? -12.343 -4.097 10.675 1.00 81.94 88 ALA A CA 1
ATOM 690 C C . ALA A 1 88 ? -12.487 -3.661 12.145 1.00 81.94 88 ALA A C 1
ATOM 692 O O . ALA A 1 88 ? -13.522 -3.933 12.760 1.00 81.94 88 ALA A O 1
ATOM 693 N N . LYS A 1 89 ? -11.490 -2.955 12.701 1.00 79.19 89 LYS A N 1
ATOM 694 C CA . LYS A 1 89 ? -11.560 -2.384 14.058 1.00 79.19 89 LYS A CA 1
ATOM 695 C C . LYS A 1 89 ? -12.621 -1.291 14.174 1.00 79.19 89 LYS A C 1
ATOM 697 O O . LYS A 1 89 ? -13.370 -1.290 15.145 1.00 79.19 89 LYS A O 1
ATOM 702 N N . GLN A 1 90 ? -12.721 -0.400 13.189 1.00 78.00 90 GLN A N 1
ATOM 703 C CA . GLN A 1 90 ? -13.696 0.698 13.199 1.00 78.00 90 GLN A CA 1
ATOM 704 C C . GLN A 1 90 ? -15.146 0.208 13.113 1.00 78.00 90 GLN A C 1
ATOM 706 O O . GLN A 1 90 ? -16.022 0.781 13.751 1.00 78.00 90 GLN A O 1
ATOM 711 N N . VAL A 1 91 ? -15.403 -0.876 12.373 1.00 74.12 91 VAL A N 1
ATOM 712 C CA . VAL A 1 91 ? -16.753 -1.457 12.247 1.00 74.12 91 VAL A CA 1
ATOM 713 C C . VAL A 1 91 ? -17.079 -2.507 13.320 1.00 74.12 91 VAL A C 1
ATOM 715 O O . VAL A 1 91 ? -18.084 -3.204 13.200 1.00 74.12 91 VAL A O 1
ATOM 718 N N . GLY A 1 92 ? -16.227 -2.676 14.341 1.00 64.25 92 GLY A N 1
ATOM 719 C CA . GLY A 1 92 ? -16.426 -3.662 15.414 1.00 64.25 92 GLY A CA 1
ATOM 720 C C . GLY A 1 92 ? -16.379 -5.128 14.956 1.00 64.25 92 GLY A C 1
ATOM 721 O O . GLY A 1 92 ? -16.815 -6.015 15.685 1.00 64.25 92 GLY A O 1
ATOM 722 N N . LYS A 1 93 ? -15.866 -5.401 13.748 1.00 62.09 93 LYS A N 1
ATOM 723 C CA . LYS A 1 93 ? -15.711 -6.761 13.199 1.00 62.09 93 LYS A CA 1
ATOM 724 C C . LYS A 1 93 ? -14.390 -7.416 13.599 1.00 62.09 93 LYS A C 1
ATOM 726 O O . LYS A 1 93 ? -14.241 -8.622 13.439 1.00 62.09 93 LYS A O 1
ATOM 731 N N . TYR A 1 94 ? -13.430 -6.642 14.101 1.00 63.78 94 TYR A N 1
ATOM 732 C CA . TYR A 1 94 ? -12.167 -7.180 14.591 1.00 63.78 94 TYR A CA 1
ATOM 733 C C . TYR A 1 94 ? -12.337 -7.753 16.000 1.00 63.78 94 TYR A C 1
ATOM 735 O O . TYR A 1 94 ? -12.515 -7.007 16.962 1.00 63.78 94 TYR A O 1
ATOM 743 N N . LYS A 1 95 ? -12.244 -9.078 16.113 1.00 64.81 95 LYS A N 1
ATOM 744 C CA . LYS A 1 95 ? -12.275 -9.803 17.382 1.00 64.81 95 LYS A CA 1
ATOM 745 C C . LYS A 1 95 ? -10.946 -10.541 17.571 1.00 64.81 95 LYS A C 1
ATOM 747 O O . LYS A 1 95 ? -10.789 -11.641 17.044 1.00 64.81 95 LYS A O 1
ATOM 752 N N . PRO A 1 96 ? -9.968 -9.936 18.268 1.00 62.38 96 PRO A N 1
ATOM 753 C CA . PRO A 1 96 ? -8.629 -10.512 18.406 1.00 62.38 96 PRO A CA 1
ATOM 754 C C . PRO A 1 96 ? -8.648 -11.887 19.085 1.00 62.38 96 PRO A C 1
ATOM 756 O O . PRO A 1 96 ? -7.847 -12.742 18.728 1.00 62.38 96 PRO A O 1
ATOM 759 N N . ASP A 1 97 ? -9.603 -12.125 19.984 1.00 69.88 97 ASP A N 1
ATOM 760 C CA . ASP A 1 97 ? -9.739 -13.390 20.717 1.00 69.88 97 ASP A CA 1
ATOM 761 C C . ASP A 1 97 ? -10.289 -14.542 19.853 1.00 69.88 97 ASP A C 1
ATOM 763 O O . ASP A 1 97 ? -10.185 -15.710 20.223 1.00 69.88 97 ASP A O 1
ATOM 767 N N . GLU A 1 98 ? -10.864 -14.233 18.685 1.00 66.56 98 GLU A N 1
ATOM 768 C CA . GLU A 1 98 ? -11.315 -15.230 17.704 1.00 66.56 98 GLU A CA 1
ATOM 769 C C . GLU A 1 98 ? -10.215 -15.571 16.681 1.00 66.56 98 GLU A C 1
ATOM 771 O O . GLU A 1 98 ? -10.344 -16.543 15.933 1.00 66.56 98 GLU A O 1
ATOM 776 N N . TYR A 1 99 ? -9.110 -14.813 16.660 1.00 57.97 99 TYR A N 1
ATOM 777 C CA . TYR A 1 99 ? -7.968 -15.101 15.800 1.00 57.97 99 TYR A CA 1
ATOM 778 C C . TYR A 1 99 ? -7.167 -16.276 16.366 1.00 57.97 99 TYR A C 1
ATOM 780 O O . TYR A 1 99 ? -6.365 -16.136 17.290 1.00 57.97 99 TYR A O 1
ATOM 788 N N . LYS A 1 100 ? -7.365 -17.455 15.779 1.00 51.56 100 LYS A N 1
ATOM 789 C CA . LYS A 1 100 ? -6.471 -18.595 15.972 1.00 51.56 100 LYS A CA 1
ATOM 790 C C . LYS A 1 100 ? -5.423 -18.548 14.861 1.00 51.56 100 LYS A C 1
ATOM 792 O O . LYS A 1 100 ? -5.809 -18.742 13.706 1.00 51.56 100 LYS A O 1
ATOM 797 N N . PRO A 1 101 ? -4.135 -18.270 15.153 1.00 50.56 101 PRO A N 1
ATOM 798 C CA . PRO A 1 101 ? -3.100 -18.444 14.142 1.00 50.56 101 PRO A CA 1
ATOM 799 C C . PRO A 1 101 ? -3.178 -19.883 13.628 1.00 50.56 101 PRO A C 1
ATOM 801 O O . PRO A 1 101 ? -3.457 -20.794 14.411 1.00 50.56 101 PRO A O 1
ATOM 804 N N . PHE A 1 102 ? -3.000 -20.069 12.319 1.00 46.50 102 PHE A N 1
ATOM 805 C CA . PHE A 1 102 ? -2.962 -21.397 11.712 1.00 46.50 102 PHE A CA 1
ATOM 806 C C . PHE A 1 102 ? -1.944 -22.252 12.484 1.00 46.50 102 PHE A C 1
ATOM 808 O O . PHE A 1 102 ? -0.761 -21.911 12.518 1.00 46.50 102 PHE A O 1
ATOM 815 N N . ALA A 1 103 ? -2.453 -23.269 13.185 1.00 41.34 103 ALA A N 1
ATOM 816 C CA . ALA A 1 103 ? -1.678 -24.245 13.944 1.00 41.34 103 ALA A CA 1
ATOM 817 C C . ALA A 1 103 ? -1.169 -25.354 13.023 1.00 41.34 103 ALA A C 1
ATOM 819 O O . ALA A 1 103 ? -1.892 -25.675 12.050 1.00 41.34 103 ALA A O 1
#

Mean predicted aligned error: 9.66 Å

Solvent-accessible surface area (backbone atoms only — not comparable to full-atom values): 6537 Å² total; per-residue (Å²): 134,85,81,82,74,72,70,66,72,46,75,68,66,69,94,81,71,81,79,79,85,49,74,40,59,62,72,80,65,52,54,66,74,59,52,51,52,36,40,75,73,70,47,78,50,54,49,73,70,24,33,57,52,44,50,34,53,74,69,72,45,83,85,56,58,50,66,54,95,45,74,63,51,48,48,33,58,53,53,50,52,52,46,54,51,53,51,29,50,75,72,68,69,57,55,75,90,74,63,70,76,91,126

Nearest PDB structures (foldseek):
  5gvr-assembly1_A  TM=8.406E-01  e=6.298E-01  Homo sapiens
  4ct5-assembly2_B  TM=8.648E-01  e=1.353E+00  Homo sapiens
  6b4k-assembly1_A  TM=6.593E-01  e=4.881E-01  Homo sapiens
  8fkx-assembly1_NI  TM=6.965E-01  e=8.581E+00  Homo sapiens

pLDDT: mean 75.65, std 16.91, range [36.41, 94.62]

Foldseek 3Di:
DDDPPPQPWDWDDDPPDDADDQFAPCVLVADPVLQVVCVVVVNNGQDPLLSVLSRCVSVVHDTDTRDPPDPNNVCSVVSVVVRVVVVCVVVVNDDPVPDDPDD

Radius of gyration: 15.73 Å; Cα contacts (8 Å, |Δi|>4): 79; chains: 1; bounding box: 46×34×41 Å

Sequence (103 aa):
MSDNSGANFQLHLDEDCEFEPLEEYNDVGYPMGLIDNLRQAGFAKPTFLQQTILECMGNKRCLVGNVPHNRDAQVAYVSYAVFECIKAKQVGKYKPDEYKPFA